Protein AF-A0A6C0I8Z6-F1 (afdb_monomer_lite)

Organism: NCBI:txid1070528

Sequence (101 aa):
MNKEIDYIIAKLNKLKKRVFDKKGLVSKIEEADSKADIKKFTKAELVDYCSYAKIKTGDV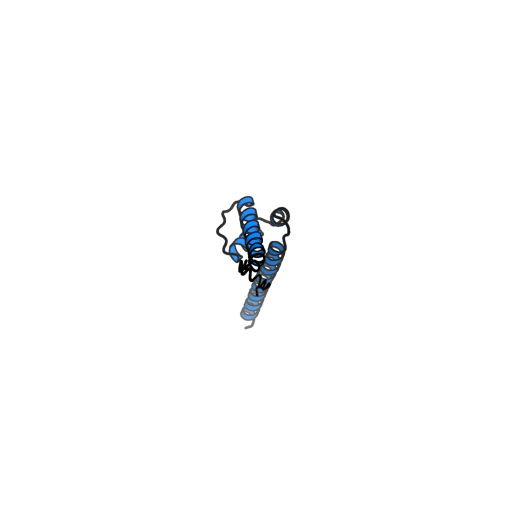KDKLVNAVWKHVEDMYEWESVSETDSDSGSSDDSDSDSDSD

Structure (mmCIF, N/CA/C/O backbone):
data_AF-A0A6C0I8Z6-F1
#
_entry.id   AF-A0A6C0I8Z6-F1
#
loop_
_atom_site.group_PDB
_atom_site.id
_atom_site.type_symbol
_atom_site.label_atom_id
_atom_site.label_alt_id
_atom_site.label_comp_id
_atom_site.label_asym_id
_atom_site.label_entity_id
_atom_site.label_seq_id
_atom_site.pdbx_PDB_ins_code
_atom_site.Cartn_x
_atom_site.Cartn_y
_atom_site.Cartn_z
_atom_site.occupancy
_atom_site.B_iso_or_equiv
_atom_site.auth_seq_id
_atom_site.auth_comp_id
_atom_site.auth_asym_id
_atom_site.auth_atom_id
_atom_site.pdbx_PDB_model_num
ATOM 1 N N . MET A 1 1 ? 14.229 -11.450 -37.497 1.00 54.62 1 MET A N 1
ATOM 2 C CA . MET A 1 1 ? 14.407 -12.200 -36.235 1.00 54.62 1 MET A CA 1
ATOM 3 C C . MET A 1 1 ? 14.385 -11.298 -34.984 1.00 54.62 1 MET A C 1
ATOM 5 O O . MET A 1 1 ? 14.852 -11.735 -33.951 1.00 54.62 1 MET A O 1
ATOM 9 N N . ASN A 1 2 ? 13.777 -10.094 -35.010 1.00 64.12 2 ASN A N 1
ATOM 10 C CA . ASN A 1 2 ? 13.783 -9.175 -33.847 1.00 64.12 2 ASN A CA 1
ATOM 11 C C . ASN A 1 2 ? 12.450 -9.052 -33.086 1.00 64.12 2 ASN A C 1
ATOM 13 O O . ASN A 1 2 ? 12.428 -8.489 -32.000 1.00 64.12 2 ASN A O 1
ATOM 17 N N . LYS A 1 3 ? 11.346 -9.616 -33.599 1.00 75.50 3 LYS A N 1
ATOM 18 C CA . LYS A 1 3 ? 10.011 -9.441 -32.993 1.00 75.50 3 LYS A CA 1
ATOM 19 C C . LYS A 1 3 ? 9.896 -10.025 -31.577 1.00 75.50 3 LYS A C 1
ATOM 21 O O . LYS A 1 3 ? 9.159 -9.483 -30.760 1.00 75.50 3 LYS A O 1
ATOM 26 N N . GLU A 1 4 ? 10.619 -11.104 -31.276 1.00 82.44 4 GLU A N 1
ATOM 27 C CA . GLU A 1 4 ? 10.664 -11.677 -29.922 1.00 82.44 4 GLU A CA 1
ATOM 28 C C . GLU A 1 4 ? 11.461 -10.801 -28.953 1.00 82.44 4 GLU A C 1
ATOM 30 O O . GLU A 1 4 ? 11.036 -10.613 -27.816 1.00 82.44 4 GLU A O 1
ATOM 35 N N . ILE A 1 5 ? 12.561 -10.199 -29.413 1.00 82.69 5 ILE A N 1
ATOM 36 C CA . ILE A 1 5 ? 13.367 -9.271 -28.610 1.00 82.69 5 ILE A CA 1
ATOM 37 C C . ILE A 1 5 ? 12.546 -8.015 -28.289 1.00 82.69 5 ILE A C 1
ATOM 39 O O . ILE A 1 5 ? 12.455 -7.625 -27.125 1.00 82.69 5 ILE A O 1
ATOM 43 N N . ASP A 1 6 ? 11.853 -7.444 -29.279 1.00 86.44 6 ASP A N 1
ATOM 44 C CA . ASP A 1 6 ? 10.971 -6.285 -29.084 1.00 86.44 6 ASP A CA 1
ATOM 45 C C . ASP A 1 6 ? 9.813 -6.595 -28.119 1.00 86.44 6 ASP A C 1
ATOM 47 O O . ASP A 1 6 ? 9.467 -5.784 -27.252 1.00 86.44 6 ASP A O 1
ATOM 51 N N . TYR A 1 7 ? 9.236 -7.799 -28.210 1.00 88.44 7 TYR A N 1
ATOM 52 C CA . TYR A 1 7 ? 8.197 -8.259 -27.289 1.00 88.44 7 TYR A CA 1
ATOM 53 C C . TYR A 1 7 ? 8.718 -8.392 -25.850 1.00 88.44 7 TYR A C 1
ATOM 55 O O . TYR A 1 7 ? 8.053 -7.952 -24.906 1.00 88.44 7 TYR A O 1
ATOM 63 N N . ILE A 1 8 ? 9.916 -8.954 -25.669 1.00 88.94 8 ILE A N 1
ATOM 64 C CA . ILE A 1 8 ? 10.554 -9.091 -24.354 1.00 88.94 8 ILE A CA 1
ATOM 65 C C . ILE A 1 8 ? 10.849 -7.710 -23.757 1.00 88.94 8 ILE A C 1
ATOM 67 O O . ILE A 1 8 ? 10.507 -7.471 -22.595 1.00 88.94 8 ILE A O 1
ATOM 71 N N . ILE A 1 9 ? 11.386 -6.771 -24.542 1.00 89.19 9 ILE A N 1
ATOM 72 C CA . ILE A 1 9 ? 11.656 -5.391 -24.103 1.00 89.19 9 ILE A CA 1
ATOM 73 C C . ILE A 1 9 ? 10.359 -4.690 -23.678 1.00 89.19 9 ILE A C 1
ATOM 75 O O . ILE A 1 9 ? 10.298 -4.088 -22.602 1.00 89.19 9 ILE A O 1
ATOM 79 N N . ALA A 1 10 ? 9.283 -4.810 -24.459 1.00 87.44 10 ALA A N 1
ATOM 80 C CA . ALA A 1 10 ? 7.988 -4.231 -24.104 1.00 87.44 10 ALA A CA 1
ATOM 81 C C . ALA A 1 10 ? 7.420 -4.826 -22.803 1.00 87.44 10 ALA A C 1
ATOM 83 O O . ALA A 1 10 ? 6.851 -4.106 -21.973 1.00 87.44 10 ALA A O 1
ATOM 84 N N . LYS A 1 11 ? 7.588 -6.136 -22.593 1.00 89.19 11 LYS A N 1
ATOM 85 C CA . LYS A 1 11 ? 7.135 -6.828 -21.380 1.00 89.19 11 LYS A CA 1
ATOM 86 C C . LYS A 1 11 ? 7.951 -6.409 -20.156 1.00 89.19 11 LYS A C 1
ATOM 88 O O . LYS A 1 11 ? 7.357 -6.130 -19.113 1.00 89.19 11 LYS A O 1
ATOM 93 N N . LEU A 1 12 ? 9.271 -6.278 -20.300 1.00 85.06 12 LEU A N 1
ATOM 94 C CA . LEU A 1 12 ? 10.171 -5.759 -19.266 1.00 85.06 12 LEU A CA 1
ATOM 95 C C . LEU A 1 12 ? 9.834 -4.316 -18.893 1.00 85.06 12 LEU A C 1
ATOM 97 O O . LEU A 1 12 ? 9.719 -4.017 -17.709 1.00 85.06 12 LEU A O 1
A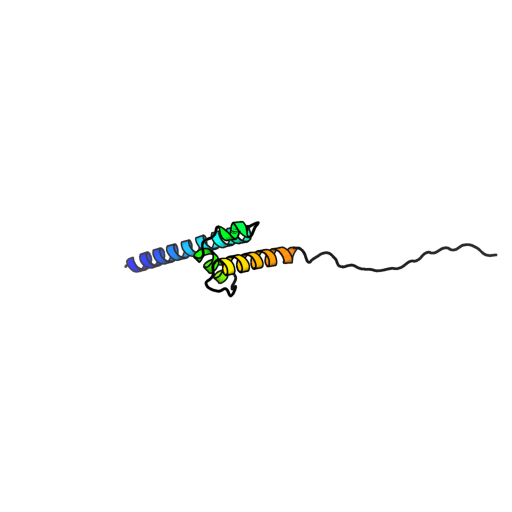TOM 101 N N . ASN A 1 13 ? 9.578 -3.441 -19.865 1.00 85.44 13 ASN A N 1
ATOM 102 C CA . ASN A 1 13 ? 9.189 -2.054 -19.594 1.00 85.44 13 ASN A CA 1
ATOM 103 C C . ASN A 1 13 ? 7.840 -1.959 -18.863 1.00 85.44 13 ASN A C 1
ATOM 105 O O . ASN A 1 13 ? 7.708 -1.186 -17.914 1.00 85.44 13 ASN A O 1
ATOM 109 N N . LYS A 1 14 ? 6.853 -2.792 -19.226 1.00 80.50 14 LYS A N 1
ATOM 110 C CA . LYS A 1 14 ? 5.573 -2.884 -18.493 1.00 80.50 14 LYS A CA 1
ATOM 111 C C . LYS A 1 14 ? 5.747 -3.403 -17.065 1.00 80.50 14 LYS A C 1
ATOM 113 O O . LYS A 1 14 ? 5.038 -2.961 -16.164 1.00 80.50 14 LYS A O 1
ATOM 118 N N . LEU A 1 15 ? 6.645 -4.362 -16.851 1.00 75.12 15 LEU A N 1
ATOM 119 C CA . LEU A 1 15 ? 6.985 -4.862 -15.516 1.00 75.12 15 LEU A CA 1
ATOM 120 C C . LEU A 1 15 ? 7.697 -3.788 -14.693 1.00 75.12 15 LEU A C 1
ATOM 122 O O . LEU A 1 15 ? 7.259 -3.498 -13.586 1.00 75.12 15 LEU A O 1
ATOM 126 N N . LYS A 1 16 ? 8.719 -3.143 -15.260 1.00 72.56 16 LYS A N 1
ATOM 127 C CA . LYS A 1 16 ? 9.481 -2.072 -14.613 1.00 72.56 16 LYS A CA 1
ATOM 128 C C . LYS A 1 16 ? 8.579 -0.912 -14.202 1.00 72.56 16 LYS A C 1
ATOM 130 O O . LYS A 1 16 ? 8.670 -0.472 -13.063 1.00 72.56 16 LYS A O 1
ATOM 135 N N . LYS A 1 17 ? 7.662 -0.487 -15.078 1.00 74.69 17 LYS A N 1
ATOM 136 C CA . LYS A 1 17 ? 6.664 0.542 -14.759 1.00 74.69 17 LYS A CA 1
ATOM 137 C C . LYS A 1 17 ? 5.787 0.130 -13.574 1.00 74.69 17 LYS A C 1
ATOM 139 O O . LYS A 1 17 ? 5.704 0.871 -12.609 1.00 74.69 17 LYS A O 1
ATOM 144 N N . ARG A 1 18 ? 5.235 -1.090 -13.587 1.00 70.25 18 ARG A N 1
ATOM 145 C CA . ARG A 1 18 ? 4.424 -1.599 -12.466 1.00 70.25 18 ARG A CA 1
ATOM 146 C C . ARG A 1 18 ? 5.198 -1.689 -11.151 1.00 70.25 18 ARG A C 1
ATOM 148 O O . ARG A 1 18 ? 4.628 -1.411 -10.107 1.00 70.25 18 ARG A O 1
ATOM 155 N N . VAL A 1 19 ? 6.474 -2.077 -11.182 1.00 67.06 19 VAL A N 1
ATOM 156 C CA . VAL A 1 19 ? 7.314 -2.131 -9.973 1.00 67.06 19 VAL A CA 1
ATOM 157 C C . VAL A 1 19 ? 7.610 -0.724 -9.445 1.00 67.06 19 VAL A C 1
ATOM 159 O O . VAL A 1 19 ? 7.529 -0.508 -8.241 1.00 67.06 19 VAL A O 1
ATOM 162 N N . PHE A 1 20 ? 7.897 0.239 -10.326 1.00 61.56 20 PHE A N 1
ATOM 163 C CA . PHE A 1 20 ? 8.099 1.640 -9.940 1.00 61.56 20 PHE A CA 1
ATOM 164 C C . PHE A 1 20 ? 6.827 2.279 -9.372 1.00 61.56 20 PHE A C 1
ATOM 166 O O . PHE A 1 20 ? 6.890 2.898 -8.312 1.00 61.56 20 PHE A O 1
ATOM 173 N N . ASP A 1 21 ? 5.679 2.071 -10.022 1.00 71.31 21 ASP A N 1
ATOM 174 C CA . ASP A 1 21 ? 4.383 2.580 -9.560 1.00 71.31 21 ASP A CA 1
ATOM 175 C C . ASP A 1 21 ? 4.030 2.006 -8.175 1.00 71.31 21 ASP A C 1
ATOM 177 O O . ASP A 1 21 ? 3.577 2.737 -7.296 1.00 71.31 21 ASP A O 1
ATOM 181 N N . LYS A 1 22 ? 4.327 0.719 -7.932 1.00 70.06 22 LYS A N 1
ATOM 182 C CA . LYS A 1 22 ? 4.148 0.090 -6.613 1.00 70.06 22 LYS A CA 1
ATOM 183 C C . LYS A 1 22 ? 5.075 0.667 -5.547 1.00 70.06 22 LYS A C 1
ATOM 185 O O . LYS A 1 22 ? 4.638 0.861 -4.420 1.00 70.06 22 LYS A O 1
ATOM 190 N N . LYS A 1 23 ? 6.331 0.966 -5.884 1.00 71.75 23 LYS A N 1
ATOM 191 C CA . LYS A 1 23 ? 7.290 1.521 -4.919 1.00 71.75 23 LYS A CA 1
ATOM 192 C C . LYS A 1 23 ? 6.908 2.942 -4.492 1.00 71.75 23 LYS A C 1
ATOM 194 O O . LYS A 1 23 ? 6.969 3.253 -3.312 1.00 71.75 23 LYS A O 1
ATOM 199 N N . GLY A 1 24 ? 6.436 3.766 -5.431 1.00 80.62 24 GLY A N 1
ATOM 200 C CA . GLY A 1 24 ? 5.916 5.100 -5.115 1.00 80.62 24 GLY A CA 1
ATOM 201 C C . GLY A 1 24 ? 4.621 5.072 -4.298 1.00 80.62 24 GLY A C 1
ATOM 202 O O . GLY A 1 24 ? 4.372 5.987 -3.522 1.00 80.62 24 GLY A O 1
ATOM 203 N N . LEU A 1 25 ? 3.802 4.027 -4.452 1.00 81.25 25 LEU A N 1
ATOM 204 C CA . LEU A 1 25 ? 2.614 3.828 -3.625 1.00 81.25 25 LEU A CA 1
ATOM 205 C C . LEU A 1 25 ? 2.978 3.508 -2.169 1.00 81.25 25 LEU A C 1
ATOM 207 O O . LEU A 1 25 ? 2.397 4.091 -1.262 1.00 81.25 25 LEU A O 1
ATOM 211 N N . VAL A 1 26 ? 3.935 2.598 -1.968 1.00 83.56 26 VAL A N 1
ATOM 212 C CA . VAL A 1 26 ? 4.406 2.185 -0.638 1.00 83.56 26 VAL A CA 1
ATOM 213 C C . VAL A 1 26 ? 4.925 3.388 0.145 1.00 83.56 26 VAL A C 1
ATOM 215 O O . VAL A 1 26 ? 4.409 3.643 1.226 1.00 83.56 26 VAL A O 1
ATOM 218 N N . SER A 1 27 ? 5.819 4.194 -0.440 1.00 83.69 27 SER A N 1
ATOM 219 C CA . SER A 1 27 ? 6.348 5.391 0.233 1.00 83.69 27 SER A CA 1
ATOM 220 C C . SER A 1 27 ? 5.253 6.386 0.616 1.00 83.69 27 SER A C 1
ATOM 222 O O . SER A 1 27 ? 5.236 6.868 1.736 1.00 83.69 27 SER A O 1
ATOM 224 N N . LYS A 1 28 ? 4.268 6.634 -0.257 1.00 85.56 28 LYS A N 1
ATOM 225 C CA . LYS A 1 28 ? 3.155 7.547 0.063 1.00 85.56 28 LYS A CA 1
ATOM 226 C C . LYS A 1 28 ? 2.246 7.049 1.189 1.00 85.56 28 LYS A C 1
ATOM 228 O O . LYS A 1 28 ? 1.547 7.857 1.790 1.00 85.56 28 LYS A O 1
ATOM 233 N N . ILE A 1 29 ? 2.160 5.734 1.385 1.00 85.06 29 ILE A N 1
ATOM 234 C CA . ILE A 1 29 ? 1.363 5.129 2.458 1.00 85.06 29 ILE A CA 1
ATOM 235 C C . ILE A 1 29 ? 2.156 5.125 3.767 1.00 85.06 29 ILE A C 1
ATOM 237 O O . ILE A 1 29 ? 1.568 5.381 4.810 1.00 85.06 29 ILE A O 1
ATOM 241 N N .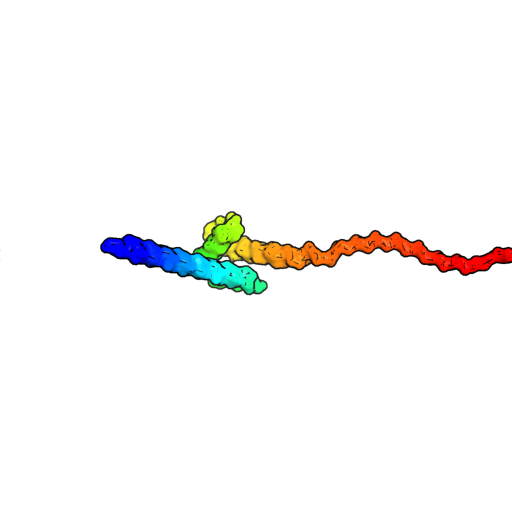 GLU A 1 30 ? 3.460 4.854 3.713 1.00 83.50 30 GLU A N 1
ATOM 242 C CA . GLU A 1 30 ? 4.355 4.901 4.878 1.00 83.50 30 GLU A CA 1
ATOM 243 C C . GLU A 1 30 ? 4.545 6.334 5.394 1.00 83.50 30 GLU A C 1
ATOM 245 O O . GLU A 1 30 ? 4.546 6.545 6.597 1.00 83.50 30 GLU A O 1
ATOM 250 N N . GLU A 1 31 ? 4.595 7.327 4.503 1.00 84.81 31 GLU A N 1
ATOM 251 C CA . GLU A 1 31 ? 4.637 8.762 4.835 1.00 84.81 31 GLU A CA 1
ATOM 252 C C . GLU A 1 31 ? 3.261 9.340 5.228 1.00 84.81 31 GLU A C 1
ATOM 254 O O . GLU A 1 31 ? 3.093 10.556 5.321 1.00 84.81 31 GLU A O 1
ATOM 259 N N . ALA A 1 32 ? 2.225 8.510 5.382 1.00 83.75 32 ALA A N 1
ATOM 260 C CA . ALA A 1 32 ? 0.911 9.007 5.760 1.00 83.75 32 ALA A CA 1
ATOM 261 C C . ALA A 1 32 ? 0.886 9.372 7.252 1.00 83.75 32 ALA A C 1
ATOM 263 O O . ALA A 1 32 ? 0.908 8.491 8.104 1.00 83.75 32 ALA A O 1
ATOM 264 N N . ASP A 1 33 ? 0.719 10.659 7.559 1.00 81.31 33 ASP A N 1
ATOM 265 C CA . ASP A 1 33 ? 0.630 11.162 8.941 1.00 81.31 33 ASP A CA 1
ATOM 266 C C . ASP A 1 33 ? -0.689 10.801 9.643 1.00 81.31 33 ASP A C 1
ATOM 268 O O . ASP A 1 33 ? -0.835 10.949 10.858 1.00 81.31 33 ASP A O 1
ATOM 272 N N . SER A 1 34 ? -1.705 10.376 8.885 1.00 84.25 34 SER A N 1
ATOM 273 C CA . SER A 1 34 ? -3.007 10.051 9.453 1.00 84.25 34 SER A CA 1
ATOM 274 C C . SER A 1 34 ? -3.739 8.932 8.721 1.00 84.25 34 SER A C 1
ATOM 276 O O . SER A 1 34 ? -3.701 8.777 7.496 1.00 84.25 34 SER A O 1
ATOM 278 N N . LYS A 1 35 ? -4.577 8.217 9.474 1.00 85.00 35 LYS A N 1
ATOM 279 C CA . LYS A 1 35 ? -5.539 7.254 8.918 1.00 85.00 35 LYS A CA 1
ATOM 280 C C . LYS A 1 35 ? -6.483 7.877 7.878 1.00 85.00 35 LYS A C 1
ATOM 282 O O . LYS A 1 35 ? -6.993 7.173 7.000 1.00 85.00 35 LYS A O 1
ATOM 287 N N . ALA A 1 36 ? -6.744 9.183 7.964 1.00 85.62 36 ALA A N 1
ATOM 288 C CA . ALA A 1 36 ? -7.563 9.893 6.985 1.00 85.62 36 ALA A CA 1
ATOM 289 C C . ALA A 1 36 ? -6.859 9.995 5.624 1.00 85.62 36 ALA A C 1
ATOM 291 O O . ALA A 1 36 ? -7.529 9.891 4.593 1.00 85.62 36 ALA A O 1
ATOM 292 N N . ASP A 1 37 ? -5.532 10.115 5.610 1.00 85.75 37 ASP A N 1
ATOM 293 C CA . ASP A 1 37 ? -4.728 10.122 4.387 1.00 85.75 37 ASP A CA 1
ATOM 294 C C . ASP A 1 37 ? -4.717 8.748 3.722 1.00 85.75 37 ASP A C 1
ATOM 296 O O . ASP A 1 37 ? -4.967 8.645 2.521 1.00 85.75 37 ASP A O 1
ATOM 300 N N . ILE A 1 38 ? -4.620 7.675 4.510 1.00 86.69 38 ILE A N 1
ATOM 301 C CA . ILE A 1 38 ? -4.748 6.295 4.008 1.00 86.69 38 ILE A CA 1
ATOM 302 C C . ILE A 1 38 ? -6.134 6.046 3.386 1.00 86.69 38 ILE A C 1
ATOM 304 O O . ILE A 1 38 ? -6.277 5.315 2.401 1.00 86.69 38 ILE A O 1
ATOM 308 N N . LYS A 1 39 ? -7.188 6.692 3.898 1.00 89.19 39 LYS A N 1
ATOM 309 C CA . LYS A 1 39 ? -8.551 6.551 3.356 1.00 89.19 39 LYS A CA 1
ATOM 310 C C . LYS A 1 39 ? -8.710 7.148 1.948 1.00 89.19 39 LYS A C 1
ATOM 312 O O . LYS A 1 39 ? -9.628 6.735 1.223 1.00 89.19 39 LYS A O 1
ATOM 317 N N . LYS A 1 40 ? -7.831 8.082 1.555 1.00 88.44 40 LYS A N 1
ATOM 318 C CA . LYS A 1 40 ? -7.812 8.706 0.218 1.00 88.44 40 LYS A CA 1
ATOM 319 C C . LYS A 1 40 ? -7.393 7.716 -0.871 1.00 88.44 40 LYS A C 1
ATOM 321 O O . LYS A 1 40 ? -7.822 7.868 -2.012 1.00 88.44 40 LYS A O 1
ATOM 326 N N . PHE A 1 41 ? -6.640 6.675 -0.518 1.00 87.44 41 PHE A N 1
ATOM 327 C CA . PHE A 1 41 ? -6.236 5.635 -1.458 1.00 87.44 41 PHE A CA 1
ATOM 328 C C . PHE A 1 41 ? -7.415 4.747 -1.874 1.00 87.44 41 PHE A C 1
ATOM 330 O O . PHE A 1 41 ? -8.431 4.570 -1.177 1.00 87.44 41 PHE A O 1
ATOM 337 N N . THR A 1 42 ? -7.297 4.185 -3.070 1.00 88.62 42 THR A N 1
ATOM 338 C CA . THR A 1 42 ? -8.282 3.264 -3.629 1.00 88.62 42 THR A CA 1
ATOM 339 C C . THR A 1 42 ? -8.178 1.887 -2.974 1.00 88.62 42 THR A C 1
ATOM 341 O O . THR A 1 42 ? -7.156 1.504 -2.410 1.00 88.62 42 THR A O 1
ATOM 344 N N . LYS A 1 43 ? -9.253 1.090 -3.065 1.00 87.44 43 LYS A N 1
ATOM 345 C CA . LYS A 1 43 ? -9.241 -0.290 -2.551 1.00 87.44 43 LYS A CA 1
ATOM 346 C C . LYS A 1 43 ? -8.113 -1.113 -3.195 1.00 87.44 43 LYS A C 1
ATOM 348 O O . LYS A 1 43 ? -7.471 -1.884 -2.499 1.00 87.44 43 LYS A O 1
ATOM 353 N N . ALA A 1 44 ? -7.878 -0.942 -4.497 1.00 84.81 44 ALA A N 1
ATOM 354 C CA . ALA A 1 44 ? -6.847 -1.678 -5.226 1.00 84.81 44 ALA A CA 1
ATOM 355 C C . ALA A 1 44 ? -5.435 -1.352 -4.718 1.00 84.81 44 ALA A C 1
ATOM 357 O O . ALA A 1 44 ? -4.654 -2.265 -4.481 1.00 84.81 44 ALA A O 1
ATOM 358 N N . GLU A 1 45 ? -5.146 -0.072 -4.483 1.00 86.81 45 GLU A N 1
ATOM 359 C CA . GLU A 1 45 ? -3.871 0.387 -3.922 1.00 86.81 45 GLU A CA 1
ATOM 360 C C . GLU A 1 45 ? -3.635 -0.168 -2.513 1.00 86.81 45 GLU A C 1
ATOM 362 O O .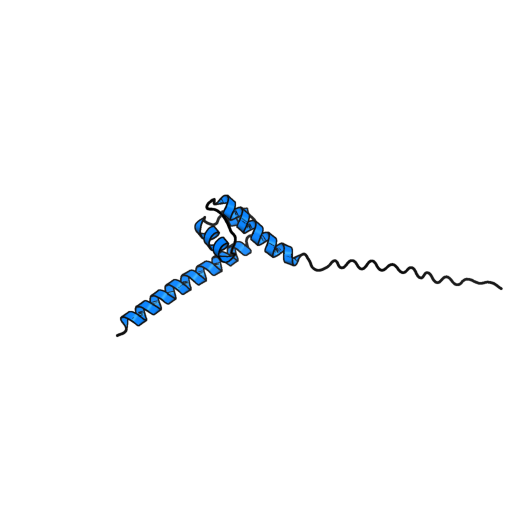 GLU A 1 45 ? -2.563 -0.694 -2.224 1.00 86.81 45 GLU A O 1
ATOM 367 N N . LEU A 1 46 ? -4.659 -0.144 -1.657 1.00 87.81 46 LEU A N 1
ATOM 368 C CA . LEU A 1 46 ? -4.565 -0.710 -0.310 1.00 87.81 46 LEU A CA 1
ATOM 369 C C . LEU A 1 46 ? -4.365 -2.232 -0.331 1.00 87.81 46 LEU A C 1
ATOM 371 O O . LEU A 1 46 ? -3.600 -2.758 0.471 1.00 87.81 46 LEU A O 1
ATOM 375 N N . VAL A 1 47 ? -5.015 -2.951 -1.253 1.00 87.12 47 VAL A N 1
ATOM 376 C CA . VAL A 1 47 ? -4.798 -4.398 -1.442 1.00 87.12 47 VAL A CA 1
ATOM 377 C C . VAL A 1 47 ? -3.380 -4.682 -1.936 1.00 87.12 47 VAL A C 1
ATOM 379 O O . VAL A 1 47 ? -2.746 -5.624 -1.456 1.00 87.12 47 VAL A O 1
ATOM 382 N N . ASP A 1 48 ? -2.865 -3.876 -2.866 1.00 86.06 48 ASP A N 1
ATOM 383 C CA . ASP A 1 48 ? -1.491 -3.990 -3.359 1.00 86.06 48 ASP A CA 1
ATOM 384 C C . ASP A 1 48 ? -0.474 -3.754 -2.231 1.00 86.06 48 ASP A C 1
ATOM 386 O O . ASP A 1 48 ? 0.481 -4.525 -2.109 1.00 86.06 48 ASP A O 1
ATOM 390 N N . TYR A 1 49 ? -0.707 -2.759 -1.369 1.00 86.06 49 TYR A N 1
ATOM 391 C CA . TYR A 1 49 ? 0.124 -2.511 -0.191 1.00 86.06 49 TYR A CA 1
ATOM 392 C C . TYR A 1 49 ? 0.022 -3.644 0.838 1.00 86.06 49 TYR A C 1
ATOM 394 O O . TYR A 1 49 ? 1.047 -4.166 1.268 1.00 86.06 49 TYR A O 1
ATOM 402 N N . CYS A 1 50 ? -1.183 -4.112 1.186 1.00 87.06 50 CYS A N 1
ATOM 403 C CA . CYS A 1 50 ? -1.344 -5.271 2.074 1.00 87.06 50 CYS A CA 1
ATOM 404 C C . CYS A 1 50 ? -0.638 -6.517 1.522 1.00 87.06 50 CYS A C 1
ATOM 406 O O . CYS A 1 50 ? -0.047 -7.278 2.284 1.00 87.06 50 CYS A O 1
ATOM 408 N N . SER A 1 51 ? -0.656 -6.712 0.201 1.00 85.56 51 SER A N 1
ATOM 409 C CA . SER A 1 51 ? 0.060 -7.811 -0.456 1.00 85.56 51 SER A CA 1
ATOM 410 C C . SER A 1 51 ? 1.579 -7.649 -0.354 1.00 85.56 51 SER A C 1
ATOM 412 O O . SER A 1 51 ? 2.285 -8.636 -0.152 1.00 85.56 51 SER A O 1
ATOM 414 N N . TYR A 1 52 ? 2.085 -6.418 -0.472 1.00 85.25 52 TYR A N 1
ATOM 415 C CA . TYR A 1 52 ? 3.501 -6.087 -0.299 1.00 85.25 52 TYR A CA 1
ATOM 416 C C . TYR A 1 52 ? 3.968 -6.320 1.146 1.00 85.25 52 TYR A C 1
ATOM 418 O O . TYR A 1 52 ? 4.918 -7.069 1.371 1.00 85.25 52 TYR A O 1
ATOM 426 N N . ALA A 1 53 ? 3.241 -5.766 2.116 1.00 82.94 53 ALA A N 1
ATOM 427 C CA . ALA A 1 53 ? 3.512 -5.878 3.548 1.00 82.94 53 ALA A CA 1
ATOM 428 C C . ALA A 1 53 ? 3.113 -7.242 4.154 1.00 82.94 53 ALA A C 1
ATOM 430 O O . ALA A 1 53 ? 3.217 -7.455 5.358 1.00 82.94 53 ALA A O 1
ATOM 431 N N . LYS A 1 54 ? 2.644 -8.193 3.328 1.00 84.31 54 LYS A N 1
ATOM 432 C CA . LYS A 1 54 ? 2.184 -9.535 3.739 1.00 84.31 54 LYS A CA 1
ATOM 433 C C . LYS A 1 54 ? 1.111 -9.513 4.841 1.00 84.31 54 LYS A C 1
ATOM 435 O O . LYS A 1 54 ? 1.013 -10.441 5.646 1.00 84.31 54 LYS A O 1
ATOM 440 N N . ILE A 1 55 ? 0.262 -8.489 4.845 1.00 84.88 55 ILE A N 1
ATOM 441 C CA . ILE A 1 55 ? -0.835 -8.330 5.799 1.00 84.88 55 ILE A CA 1
ATOM 442 C C . ILE A 1 55 ? -2.036 -9.141 5.305 1.00 84.88 55 ILE A C 1
ATOM 444 O O . ILE A 1 55 ? -2.553 -8.913 4.210 1.00 84.88 55 ILE A O 1
ATOM 448 N N . LYS A 1 56 ? -2.527 -10.078 6.125 1.00 79.50 56 LYS A N 1
ATOM 449 C CA . LYS A 1 56 ? -3.782 -10.785 5.838 1.00 79.50 56 LYS A CA 1
ATOM 450 C C . LYS A 1 56 ? -4.973 -9.879 6.130 1.00 79.50 56 LYS A C 1
ATOM 452 O O . LYS A 1 56 ? -5.344 -9.671 7.283 1.00 79.50 56 LYS A O 1
ATOM 457 N N . THR A 1 57 ? -5.604 -9.390 5.075 1.00 77.12 57 THR A N 1
ATOM 458 C CA . THR A 1 57 ? -6.818 -8.573 5.135 1.00 77.12 57 THR A CA 1
ATOM 459 C C . THR A 1 57 ? -7.931 -9.175 4.285 1.00 77.12 57 THR A C 1
ATOM 461 O O . THR A 1 57 ? -7.703 -10.009 3.413 1.00 77.12 57 THR A O 1
ATOM 464 N N . GLY A 1 58 ? -9.170 -8.786 4.590 1.00 76.69 58 GLY A N 1
ATOM 465 C CA . GLY A 1 58 ? -10.340 -9.153 3.793 1.00 76.69 58 GLY A CA 1
ATOM 466 C C . GLY A 1 58 ? -10.680 -8.104 2.732 1.00 76.69 58 GLY A C 1
ATOM 467 O O . GLY A 1 58 ? -10.075 -7.040 2.664 1.00 76.69 58 GLY A O 1
ATOM 468 N N . ASP A 1 59 ? -11.739 -8.356 1.967 1.00 77.69 59 ASP A N 1
ATOM 469 C CA . ASP A 1 59 ? -12.191 -7.510 0.851 1.00 77.69 59 ASP A CA 1
ATOM 470 C C . ASP A 1 59 ? -12.856 -6.172 1.228 1.00 77.69 59 ASP A C 1
ATOM 472 O O . ASP A 1 59 ? -13.383 -5.458 0.369 1.00 77.69 59 ASP A O 1
ATOM 476 N N . VAL A 1 60 ? -12.865 -5.798 2.504 1.00 86.31 60 VAL A N 1
ATOM 477 C CA . VAL A 1 60 ? -13.566 -4.598 2.976 1.00 86.31 60 VAL A CA 1
ATOM 478 C C . VAL A 1 60 ? -12.595 -3.422 3.017 1.00 86.31 60 VAL A C 1
ATOM 480 O O . VAL A 1 60 ? -11.582 -3.490 3.711 1.00 86.31 60 VAL A O 1
ATOM 483 N N . LYS A 1 61 ? -12.924 -2.320 2.323 1.00 84.75 61 LYS A N 1
ATOM 484 C CA . LYS A 1 61 ? -12.063 -1.123 2.246 1.00 84.75 61 LYS A CA 1
ATOM 485 C C . LYS A 1 61 ? -11.682 -0.597 3.633 1.00 84.75 61 LYS A C 1
ATOM 487 O O . LYS A 1 61 ? -10.511 -0.351 3.878 1.00 84.75 61 LYS A O 1
ATOM 492 N N . ASP A 1 62 ? -12.633 -0.499 4.558 1.00 86.31 62 ASP A N 1
ATOM 493 C CA . ASP A 1 62 ? -12.341 -0.002 5.909 1.00 86.31 62 ASP A CA 1
ATOM 494 C C . ASP A 1 62 ? -11.425 -0.940 6.709 1.00 86.31 62 ASP A C 1
ATOM 496 O O . ASP A 1 62 ? -10.585 -0.472 7.477 1.00 86.31 62 ASP A O 1
ATOM 500 N N . LYS A 1 63 ? -11.527 -2.263 6.494 1.00 87.00 63 LYS A N 1
ATOM 501 C CA . LYS A 1 63 ? -10.610 -3.238 7.108 1.00 87.00 63 LYS A CA 1
ATOM 502 C C . LYS A 1 63 ? -9.196 -3.091 6.555 1.00 87.00 63 LYS A C 1
ATOM 504 O O . LYS A 1 63 ? -8.247 -3.175 7.324 1.00 87.00 63 LYS A O 1
ATOM 509 N N . LEU A 1 64 ? -9.072 -2.845 5.250 1.00 89.19 64 LEU A N 1
ATOM 510 C CA . LEU A 1 64 ? -7.793 -2.564 4.603 1.00 89.19 64 LEU A CA 1
ATOM 511 C C . LEU A 1 64 ? -7.165 -1.292 5.178 1.00 89.19 64 LEU A C 1
ATOM 513 O O . LEU A 1 64 ? -6.049 -1.354 5.668 1.00 89.19 64 LEU A O 1
ATOM 517 N N . VAL A 1 65 ? -7.903 -0.176 5.224 1.00 90.00 65 VAL A N 1
ATOM 518 C CA . VAL A 1 65 ? -7.408 1.092 5.797 1.00 90.00 65 VAL A CA 1
ATOM 519 C C . VAL A 1 65 ? -6.924 0.902 7.234 1.00 90.00 65 VAL A C 1
ATOM 521 O O . VAL A 1 65 ? -5.853 1.381 7.584 1.00 90.00 65 VAL A O 1
ATOM 524 N N . ASN A 1 66 ? -7.690 0.193 8.068 1.00 89.81 66 ASN A N 1
ATOM 525 C CA . ASN A 1 66 ? -7.316 -0.011 9.465 1.00 89.81 66 ASN A CA 1
ATOM 526 C C . ASN A 1 66 ? -6.061 -0.880 9.620 1.00 89.81 66 ASN A C 1
ATOM 528 O O . ASN A 1 66 ? -5.233 -0.606 10.478 1.00 89.81 66 ASN A O 1
ATOM 532 N N . ALA A 1 67 ? -5.924 -1.920 8.798 1.00 88.88 67 ALA A N 1
ATOM 533 C CA . ALA A 1 67 ? -4.771 -2.810 8.846 1.00 88.88 67 ALA A CA 1
ATOM 534 C C . ALA A 1 67 ? -3.499 -2.147 8.301 1.00 88.88 67 ALA A C 1
ATOM 536 O O . ALA A 1 67 ? -2.427 -2.357 8.853 1.00 88.88 67 ALA A O 1
ATOM 537 N N . VAL A 1 68 ? -3.629 -1.336 7.246 1.00 88.94 68 VAL A N 1
ATOM 538 C CA . VAL A 1 68 ? -2.522 -0.539 6.706 1.00 88.94 68 VAL A CA 1
ATOM 539 C C . VAL A 1 68 ? -2.075 0.505 7.727 1.00 88.94 68 VAL A C 1
ATOM 541 O O . VAL A 1 68 ? -0.895 0.555 8.033 1.00 88.94 68 VAL A O 1
ATOM 544 N N . TRP A 1 69 ? -3.005 1.269 8.311 1.00 90.38 69 TRP A N 1
ATOM 545 C CA . TRP A 1 69 ? -2.679 2.259 9.347 1.00 90.38 69 TRP A CA 1
ATOM 546 C C . TRP A 1 69 ? -1.974 1.631 10.545 1.00 90.38 69 TRP A C 1
ATOM 548 O O . TRP A 1 69 ? -0.922 2.107 10.945 1.00 90.38 69 TRP A O 1
ATOM 558 N N . LYS A 1 70 ? -2.508 0.515 11.054 1.00 87.25 70 LYS A N 1
ATOM 559 C CA . LYS A 1 70 ? -1.883 -0.207 12.160 1.00 87.25 70 LYS A CA 1
ATOM 560 C C . LYS A 1 70 ? -0.459 -0.655 11.820 1.00 87.25 70 LYS A C 1
ATOM 562 O O . LYS A 1 70 ? 0.417 -0.570 12.662 1.00 87.25 70 LYS A O 1
ATOM 567 N N . HIS A 1 71 ? -0.223 -1.129 10.597 1.00 87.50 71 HIS A N 1
ATOM 568 C CA . HIS A 1 71 ? 1.120 -1.537 10.195 1.00 87.50 71 HIS A CA 1
ATOM 569 C C . HIS A 1 71 ? 2.100 -0.359 10.136 1.00 87.50 71 HIS A C 1
ATOM 571 O O . HIS A 1 71 ? 3.246 -0.520 10.537 1.00 87.50 71 HIS A O 1
ATOM 577 N N . VAL A 1 72 ? 1.645 0.803 9.657 1.00 85.25 72 VAL A N 1
ATOM 578 C CA . VAL A 1 72 ? 2.444 2.035 9.645 1.00 85.25 72 VAL A CA 1
ATOM 579 C C . VAL A 1 72 ? 2.746 2.486 11.078 1.00 85.25 72 VAL A C 1
ATOM 581 O O . VAL A 1 72 ? 3.906 2.723 11.388 1.00 85.25 72 VAL A O 1
ATOM 584 N N . GLU A 1 73 ? 1.752 2.511 11.974 1.00 85.06 73 GLU A N 1
ATOM 585 C CA . GLU A 1 73 ? 1.970 2.790 13.406 1.00 85.06 73 GLU A CA 1
ATOM 586 C C . GLU A 1 73 ? 2.984 1.818 14.028 1.00 85.06 73 GLU A C 1
ATOM 588 O O . GLU A 1 73 ? 3.955 2.274 14.625 1.00 85.06 73 GLU A O 1
ATOM 593 N N . ASP A 1 74 ? 2.827 0.505 13.815 1.00 82.62 74 ASP A N 1
ATOM 594 C CA . ASP A 1 74 ? 3.746 -0.521 14.332 1.00 82.62 74 ASP A CA 1
ATOM 595 C C . ASP A 1 74 ? 5.196 -0.315 13.822 1.00 82.62 74 ASP A C 1
ATOM 597 O O . ASP A 1 74 ? 6.149 -0.668 14.519 1.00 82.62 74 ASP A O 1
ATOM 601 N N . MET A 1 75 ? 5.392 0.243 12.615 1.00 73.44 75 MET A N 1
ATOM 602 C CA . MET A 1 75 ? 6.726 0.565 12.082 1.00 73.44 75 MET A CA 1
ATOM 603 C C . MET A 1 75 ? 7.376 1.759 12.788 1.00 73.44 75 MET A C 1
ATOM 605 O O . MET A 1 75 ? 8.582 1.727 13.023 1.00 73.44 75 MET A O 1
ATOM 609 N N . TYR A 1 76 ? 6.598 2.786 13.135 1.00 69.81 76 TYR A N 1
ATOM 610 C CA . TYR A 1 76 ? 7.096 3.966 13.850 1.00 69.81 76 TYR A CA 1
ATOM 611 C C . TYR A 1 76 ? 7.267 3.713 15.356 1.00 69.81 76 TYR A C 1
ATOM 613 O O . TYR A 1 76 ? 8.178 4.260 15.976 1.00 69.81 76 TYR A O 1
ATOM 621 N N . GLU A 1 77 ? 6.447 2.848 15.958 1.00 60.31 77 GLU A N 1
ATOM 622 C CA . GLU A 1 77 ? 6.537 2.523 17.389 1.00 60.31 77 GLU A CA 1
ATOM 623 C C . GLU A 1 77 ? 7.848 1.794 17.743 1.00 60.31 77 GLU A C 1
ATOM 625 O O . GLU A 1 77 ? 8.376 1.961 18.842 1.00 60.31 77 GLU A O 1
ATOM 630 N N . TRP A 1 78 ? 8.440 1.055 16.795 1.00 51.09 78 TRP A N 1
ATOM 631 C CA . TRP A 1 78 ? 9.747 0.408 16.975 1.00 51.09 78 TRP A CA 1
ATOM 632 C C . TRP A 1 78 ? 10.921 1.388 17.113 1.00 51.09 78 TRP A C 1
ATOM 634 O O . TRP A 1 78 ? 11.936 1.013 17.697 1.00 51.09 78 TRP A O 1
ATOM 644 N N . GLU A 1 79 ? 10.804 2.633 16.644 1.00 50.28 79 GLU A N 1
ATOM 645 C CA . 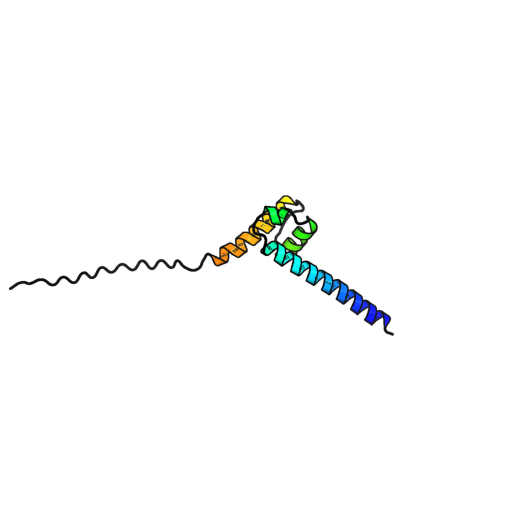GLU A 1 79 ? 11.852 3.649 16.844 1.00 50.28 79 GLU A CA 1
ATOM 646 C C . GLU A 1 79 ? 11.820 4.272 18.249 1.00 50.28 79 GLU A C 1
ATOM 648 O O . GLU A 1 79 ? 12.761 4.955 18.641 1.00 50.28 79 GLU A O 1
ATOM 653 N N . SER A 1 80 ? 10.771 4.018 19.039 1.00 48.22 80 SER A N 1
ATOM 654 C CA . SER A 1 80 ? 10.605 4.606 20.377 1.00 48.22 80 SER A CA 1
ATOM 655 C C . SER A 1 80 ? 11.022 3.677 21.527 1.00 48.22 80 SER A C 1
ATOM 657 O O . SER A 1 80 ? 10.903 4.059 22.690 1.00 48.22 80 SER A O 1
ATOM 659 N N . VAL A 1 81 ? 11.521 2.466 21.241 1.00 47.94 81 VAL A N 1
ATOM 660 C CA . VAL A 1 81 ? 11.911 1.469 22.262 1.00 47.94 81 VAL A CA 1
ATOM 661 C C . VAL A 1 81 ? 13.424 1.235 22.275 1.00 47.94 81 VAL A C 1
ATOM 663 O O . VAL A 1 81 ? 13.906 0.114 22.146 1.00 47.94 81 VAL A O 1
ATOM 666 N N . SER A 1 82 ? 14.199 2.299 22.454 1.00 50.00 82 SER A N 1
ATOM 667 C CA . SER A 1 82 ? 15.577 2.189 22.936 1.00 50.00 82 SER A CA 1
ATOM 668 C C . SER A 1 82 ? 15.981 3.502 23.588 1.00 50.00 82 SER A C 1
ATOM 670 O O . SER A 1 82 ? 16.407 4.395 22.876 1.00 50.00 82 SER A O 1
ATOM 672 N N . GLU A 1 83 ? 15.771 3.626 24.903 1.00 49.84 83 GLU A N 1
ATOM 673 C CA . GLU A 1 83 ? 16.530 4.472 25.852 1.00 49.84 83 GLU A CA 1
ATOM 674 C C . GLU A 1 83 ? 15.732 4.641 27.156 1.00 49.84 83 GLU A C 1
ATOM 676 O O . GLU A 1 83 ? 15.317 5.730 27.537 1.00 49.84 83 GLU A O 1
ATOM 681 N N . THR A 1 84 ? 15.483 3.550 27.879 1.00 51.12 84 THR A N 1
ATOM 682 C CA . THR A 1 84 ? 15.294 3.631 29.336 1.00 51.12 84 THR A CA 1
ATOM 683 C C . THR A 1 84 ? 15.761 2.315 29.949 1.00 51.12 84 THR A C 1
ATOM 685 O O . THR A 1 84 ? 14.971 1.551 30.498 1.00 51.12 84 THR A O 1
ATOM 688 N N . ASP A 1 85 ? 17.064 2.040 29.848 1.00 48.38 85 ASP A N 1
ATOM 689 C CA . ASP A 1 85 ? 17.707 1.236 30.886 1.00 48.38 85 ASP A CA 1
ATOM 690 C C . ASP A 1 85 ? 17.772 2.124 32.130 1.00 48.38 85 ASP A C 1
ATOM 692 O O . ASP A 1 85 ? 18.613 3.010 32.282 1.00 48.38 85 ASP A O 1
ATOM 696 N N . SER A 1 86 ? 16.755 1.960 32.971 1.00 52.28 86 SER A N 1
ATOM 697 C CA . SER A 1 86 ? 16.763 2.439 34.342 1.00 52.28 86 SER A CA 1
ATOM 698 C C . SER A 1 86 ? 17.757 1.596 35.131 1.00 52.28 86 SER A C 1
ATOM 700 O O . SER A 1 86 ? 17.382 0.559 35.672 1.00 52.28 86 SER A O 1
ATOM 702 N N . ASP A 1 87 ? 19.001 2.054 35.243 1.00 55.59 87 ASP A N 1
ATOM 703 C CA . ASP A 1 87 ? 19.912 1.547 36.267 1.00 55.59 87 ASP A CA 1
ATOM 704 C C . ASP A 1 87 ? 19.666 2.321 37.568 1.00 55.59 87 ASP A C 1
ATOM 706 O O . ASP A 1 87 ? 20.213 3.391 37.840 1.00 55.59 87 ASP A O 1
ATOM 710 N N . SER A 1 88 ? 18.740 1.781 38.361 1.00 60.19 88 SER A N 1
ATOM 711 C CA . SER A 1 88 ? 18.633 2.068 39.788 1.00 60.19 88 SER A CA 1
ATOM 712 C C . SER A 1 88 ? 19.798 1.392 40.509 1.00 60.19 88 SER A C 1
ATOM 714 O O . SER A 1 88 ? 19.684 0.253 40.953 1.00 60.19 88 SER A O 1
ATOM 716 N N . GLY A 1 89 ? 20.915 2.107 40.628 1.00 53.91 89 GLY A N 1
ATOM 717 C CA . GLY A 1 89 ? 22.045 1.741 41.477 1.00 53.91 89 GLY A CA 1
ATOM 718 C C . GLY A 1 89 ? 22.184 2.723 42.635 1.00 53.91 89 GLY A C 1
ATOM 719 O O . GLY A 1 89 ? 22.945 3.680 42.545 1.00 53.91 89 GLY A O 1
ATOM 720 N N . SER A 1 90 ? 21.427 2.503 43.710 1.00 59.09 90 SER A N 1
ATOM 721 C CA . SER A 1 90 ? 21.645 3.164 44.997 1.00 59.09 90 SER A CA 1
ATOM 722 C C . SER A 1 90 ? 22.960 2.686 45.615 1.00 59.09 90 SER A C 1
ATOM 724 O O . SER A 1 90 ? 23.070 1.501 45.919 1.00 59.09 90 SER A O 1
ATOM 726 N N . SER A 1 91 ? 23.882 3.608 45.889 1.00 55.28 91 SER A N 1
ATOM 727 C CA . SER A 1 91 ? 24.877 3.470 46.958 1.00 55.28 91 SER A CA 1
ATOM 728 C C . SER A 1 91 ? 25.063 4.835 47.609 1.00 55.28 91 SER A C 1
ATOM 730 O O . SER A 1 91 ? 25.659 5.749 47.043 1.00 55.28 91 SER A O 1
ATOM 732 N N . ASP A 1 92 ? 24.430 4.966 48.767 1.00 61.66 92 ASP A N 1
ATOM 733 C CA . ASP A 1 92 ? 24.635 6.019 49.749 1.00 61.66 92 ASP A CA 1
ATOM 734 C C . ASP A 1 92 ? 25.929 5.670 50.494 1.00 61.66 92 ASP A C 1
ATOM 736 O O . ASP A 1 92 ? 25.937 4.732 51.286 1.00 61.66 92 ASP A O 1
ATOM 740 N N . ASP A 1 93 ? 27.024 6.366 50.192 1.00 58.34 93 ASP A N 1
ATOM 741 C CA . ASP A 1 93 ? 28.256 6.310 50.983 1.00 58.34 93 ASP A CA 1
ATOM 742 C C . ASP A 1 93 ? 28.502 7.713 51.548 1.00 58.34 93 ASP A C 1
ATOM 744 O O . ASP A 1 93 ? 29.255 8.534 51.019 1.00 58.34 93 ASP A O 1
ATOM 748 N N . SER A 1 94 ? 27.758 8.017 52.609 1.00 61.22 94 SER A N 1
ATOM 749 C CA . SER A 1 94 ? 27.981 9.178 53.461 1.00 61.22 94 SER A CA 1
ATOM 750 C C . SER A 1 94 ? 29.122 8.878 54.442 1.00 61.22 94 SER A C 1
ATOM 752 O O . SER A 1 94 ? 28.874 8.459 55.571 1.00 61.22 94 SER A O 1
ATOM 754 N N . ASP A 1 95 ? 30.371 9.115 54.035 1.00 58.62 95 ASP A N 1
ATOM 755 C CA . ASP A 1 95 ? 31.518 9.120 54.954 1.00 58.62 95 ASP A CA 1
ATOM 756 C C . ASP A 1 95 ? 31.514 10.418 55.785 1.00 58.62 95 ASP A C 1
ATOM 758 O O . ASP A 1 95 ? 31.968 11.480 55.352 1.00 58.62 95 ASP A O 1
ATOM 762 N N . SER A 1 96 ? 30.946 10.341 56.991 1.00 65.00 96 SER A N 1
ATOM 763 C CA . SER A 1 96 ? 31.088 11.347 58.051 1.00 65.00 96 SER A CA 1
ATOM 764 C C . SER A 1 96 ? 31.996 10.804 59.149 1.00 65.00 96 SER A C 1
ATOM 766 O O . SER A 1 96 ? 31.519 10.184 60.096 1.00 65.00 96 SER A O 1
ATOM 768 N N . ASP A 1 97 ? 33.295 11.083 59.049 1.00 58.34 97 ASP A N 1
ATOM 769 C CA . ASP A 1 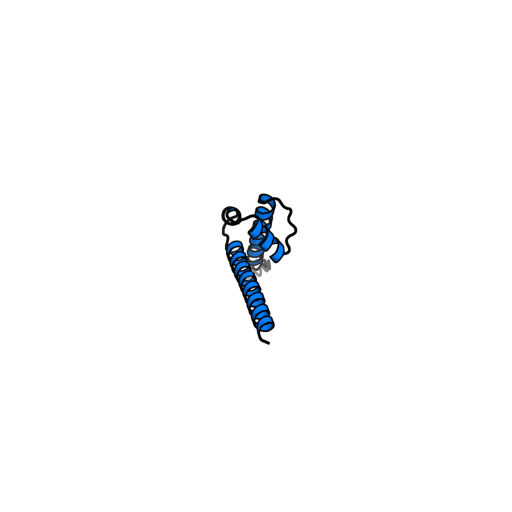97 ? 34.228 10.910 60.162 1.00 58.34 97 ASP A CA 1
ATOM 770 C C . ASP A 1 97 ? 34.268 12.195 61.000 1.00 58.34 97 ASP A C 1
ATOM 772 O O . ASP A 1 97 ? 34.792 13.233 60.589 1.00 58.34 97 ASP A O 1
ATOM 776 N N . SER A 1 98 ? 33.673 12.128 62.191 1.00 67.12 98 SER A N 1
ATOM 777 C CA . SER A 1 98 ? 33.835 13.101 63.274 1.00 67.12 98 SER A CA 1
ATOM 778 C C . SER A 1 98 ? 34.255 12.373 64.552 1.00 67.12 98 SER A C 1
ATOM 780 O O . SER A 1 98 ? 33.494 11.569 65.081 1.00 67.12 98 SER A O 1
ATOM 782 N N . ASP A 1 99 ? 35.486 12.681 64.972 1.00 67.62 99 ASP A N 1
ATOM 783 C CA . ASP A 1 99 ? 36.084 12.751 66.317 1.00 67.62 99 ASP A CA 1
ATOM 784 C C . ASP A 1 99 ? 35.638 11.796 67.439 1.00 67.62 99 ASP A C 1
ATOM 786 O O . ASP A 1 99 ? 34.468 11.771 67.812 1.00 67.62 99 ASP A O 1
ATOM 790 N N . SER A 1 100 ? 36.617 11.180 68.129 1.00 66.06 100 SER A N 1
ATOM 791 C CA . SER A 1 100 ? 36.651 11.072 69.607 1.00 66.06 100 SER A CA 1
ATOM 792 C C . SER A 1 100 ? 38.036 10.656 70.158 1.00 66.06 100 SER A C 1
ATOM 794 O O . SER A 1 100 ? 38.538 9.589 69.808 1.00 66.06 100 SER A O 1
ATOM 796 N N . ASP A 1 101 ? 38.543 11.522 71.054 1.00 55.59 101 ASP A N 1
ATOM 797 C CA . ASP A 1 101 ? 39.560 11.410 72.135 1.00 55.59 101 ASP A CA 1
ATOM 798 C C . ASP A 1 101 ? 41.045 11.087 71.847 1.00 55.59 101 ASP A C 1
ATOM 800 O O . ASP A 1 101 ? 41.417 9.908 71.643 1.00 55.59 101 ASP A O 1
#

pLDDT: mean 76.05, std 13.18, range [47.94, 90.38]

Radius of gyration: 27.69 Å; chains: 1; bounding box: 53×25×108 Å

Secondary structure (DSSP, 8-state):
--HHHHHHHHHHHHHHHHHHHHHHHHHHHHT-SSHHHHHHS-HHHHHHHHHHTT----S-HHHHHHHHHHHHHHHHHGGG-S-------------------

Foldseek 3Di:
DCPVVVVVVVVVVVVVVVVVVLVVLLVQLLPDPDLVSLLPDDLVSLVSNCVVVVNDFDSDSVRSSVSSVVVSVVVVVVVVPPDDPPPPDDDDDPDDDDDDD